Protein AF-A0AA40LC41-F1 (afdb_monomer)

Solvent-accessible surface area (backbone atoms only — not comparable to full-atom values): 8870 Å² total; per-residue (Å²): 140,80,88,85,83,83,88,89,85,89,83,89,80,91,79,86,79,87,78,81,86,80,81,69,70,75,62,51,54,56,57,52,48,51,51,53,51,53,54,52,62,68,29,70,68,44,53,52,53,42,73,76,32,75,72,57,73,78,49,65,95,48,48,68,57,45,51,51,44,16,47,56,53,41,53,52,47,40,76,74,49,73,80,71,84,79,84,70,64,90,78,46,90,86,40,42,68,50,14,25,48,23,34,48,51,39,55,48,51,53,51,48,44,34,46,73,72,67,70,41,82,87,86,66,88,72,84,60,35,62,57,47,24,70,43,75,76,67,85,124

InterPro domains:
  IPR036872 CH domain superfamily [G3DSA:1.10.418.10] (31-140)
  IPR043936 HOOK, N-terminal [PF19047] (44-134)

Mean predicted aligned error: 12.67 Å

pLDDT: mean 79.22, std 19.71, range [39.22, 97.94]

Radius of gyration: 28.3 Å; Cα contacts (8 Å, |Δi|>4): 88; chains: 1; bounding box: 69×41×93 Å

Organism: Cnephaeus nilssonii (NCBI:txid3371016)

Structure (mmCIF, N/CA/C/O backbone):
data_AF-A0AA40LC41-F1
#
_entry.id   AF-A0AA40LC41-F1
#
loop_
_atom_site.group_PDB
_atom_site.id
_atom_site.type_symbol
_atom_site.label_atom_id
_atom_site.label_alt_id
_atom_site.label_comp_id
_atom_site.label_asym_id
_atom_site.label_entity_id
_atom_site.label_seq_id
_atom_site.pdbx_PDB_ins_code
_atom_site.Cartn_x
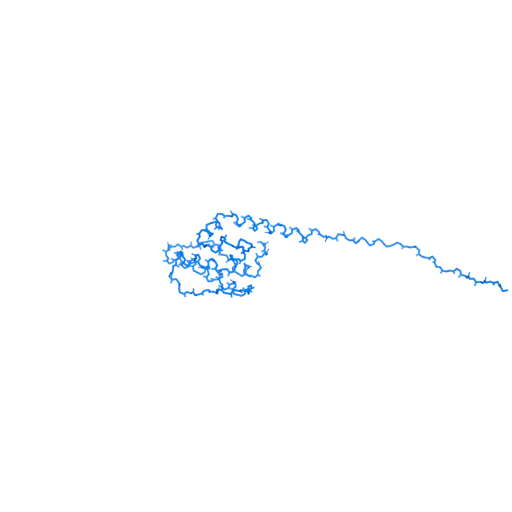_atom_site.Cartn_y
_atom_site.Cartn_z
_atom_site.occupancy
_atom_site.B_iso_or_equiv
_atom_site.auth_seq_id
_atom_site.auth_comp_id
_atom_site.auth_asym_id
_atom_site.auth_atom_id
_atom_site.pdbx_PDB_model_num
ATOM 1 N N . MET A 1 1 ? 52.360 -23.504 -77.877 1.00 43.59 1 MET A N 1
ATOM 2 C CA . MET A 1 1 ? 51.718 -23.530 -76.548 1.00 43.59 1 MET A CA 1
ATOM 3 C C . MET A 1 1 ? 50.446 -22.713 -76.647 1.00 43.59 1 MET A C 1
ATOM 5 O O . MET A 1 1 ? 50.523 -21.499 -76.764 1.00 43.59 1 MET A O 1
ATOM 9 N N . ARG A 1 2 ? 49.302 -23.383 -76.790 1.00 40.09 2 ARG A N 1
ATOM 10 C CA . ARG A 1 2 ? 47.994 -22.759 -77.007 1.00 40.09 2 ARG A CA 1
ATOM 11 C C . ARG A 1 2 ? 47.108 -23.277 -75.874 1.00 40.09 2 ARG A C 1
ATOM 13 O O . ARG A 1 2 ? 46.974 -24.490 -75.739 1.00 40.09 2 ARG A O 1
ATOM 20 N N . GLY A 1 3 ? 46.683 -22.366 -75.002 1.00 39.50 3 GLY A N 1
ATOM 21 C CA . GLY A 1 3 ? 45.967 -22.668 -73.765 1.00 39.50 3 GLY A CA 1
ATOM 22 C C . GLY A 1 3 ? 44.585 -23.251 -74.036 1.00 39.50 3 GLY A C 1
ATOM 23 O O . GLY A 1 3 ? 43.893 -22.814 -74.955 1.00 39.50 3 GLY A O 1
ATOM 24 N N . ALA A 1 4 ? 44.226 -24.246 -73.235 1.00 41.25 4 ALA A N 1
ATOM 25 C CA . ALA A 1 4 ? 42.887 -24.785 -73.119 1.00 41.25 4 ALA A CA 1
ATOM 26 C C . ALA A 1 4 ? 42.374 -24.406 -71.726 1.00 41.25 4 ALA A C 1
ATOM 28 O O . ALA A 1 4 ? 42.941 -24.858 -70.737 1.00 41.25 4 ALA A O 1
ATOM 29 N N . GLU A 1 5 ? 41.315 -23.604 -71.655 1.00 43.88 5 GLU A N 1
ATOM 30 C CA . GLU A 1 5 ? 40.472 -23.509 -70.464 1.00 43.88 5 GLU A CA 1
ATOM 31 C C . GLU A 1 5 ? 39.030 -23.764 -70.894 1.00 43.88 5 GLU A C 1
ATOM 33 O O . GLU A 1 5 ? 38.465 -23.068 -71.740 1.00 43.88 5 GLU A O 1
ATOM 38 N N . LEU A 1 6 ? 38.491 -24.855 -70.356 1.00 47.88 6 LEU A N 1
ATOM 39 C CA . LEU A 1 6 ? 37.120 -25.293 -70.523 1.00 47.88 6 LEU A CA 1
ATOM 40 C C . LEU A 1 6 ? 36.268 -24.676 -69.412 1.00 47.88 6 LEU A C 1
ATOM 42 O O . LEU A 1 6 ? 36.542 -24.834 -68.227 1.00 47.88 6 LEU A O 1
ATOM 46 N N . VAL A 1 7 ? 35.236 -23.987 -69.882 1.00 43.97 7 VAL A N 1
ATOM 47 C CA . VAL A 1 7 ? 33.925 -23.686 -69.298 1.00 43.97 7 VAL A CA 1
ATOM 48 C C . VAL A 1 7 ? 33.506 -24.552 -68.100 1.00 43.97 7 VAL A C 1
ATOM 50 O O . VAL A 1 7 ? 33.541 -25.779 -68.168 1.00 43.97 7 VAL A O 1
ATOM 53 N N . GLY A 1 8 ? 32.939 -23.902 -67.076 1.00 41.50 8 GLY A N 1
ATOM 54 C CA . GLY A 1 8 ? 32.045 -24.551 -66.116 1.00 41.50 8 GLY A CA 1
ATOM 55 C C . GLY A 1 8 ? 31.612 -23.658 -64.951 1.00 41.50 8 GLY A C 1
ATOM 56 O O . GLY A 1 8 ? 32.344 -23.538 -63.977 1.00 41.50 8 GLY A O 1
ATOM 57 N N . THR A 1 9 ? 30.422 -23.055 -65.044 1.00 39.22 9 THR A N 1
ATOM 58 C CA . THR A 1 9 ? 29.282 -23.182 -64.098 1.00 39.22 9 THR A CA 1
ATOM 59 C C . THR A 1 9 ? 28.346 -21.968 -64.186 1.00 39.22 9 THR A C 1
ATOM 61 O O . THR A 1 9 ? 28.540 -20.937 -63.552 1.00 39.22 9 THR A O 1
ATOM 64 N N . GLU A 1 10 ? 27.286 -22.116 -64.982 1.00 44.88 10 GLU A N 1
ATOM 65 C CA . GLU A 1 10 ? 26.021 -21.416 -64.761 1.00 44.88 10 GLU A CA 1
ATOM 66 C C . GLU A 1 10 ? 25.246 -22.162 -63.671 1.00 44.88 10 GLU A C 1
ATOM 68 O O . GLU A 1 10 ? 25.000 -23.352 -63.837 1.00 44.88 10 GLU A O 1
ATOM 73 N N . THR A 1 11 ? 24.794 -21.466 -62.624 1.00 42.03 11 THR A N 1
ATOM 74 C CA . THR A 1 11 ? 23.485 -21.727 -61.996 1.00 42.03 11 THR A CA 1
ATOM 75 C C . THR A 1 11 ? 22.956 -20.432 -61.376 1.00 42.03 11 THR A C 1
ATOM 77 O O . THR A 1 11 ? 23.285 -20.084 -60.243 1.00 42.03 11 THR A O 1
ATOM 80 N N . VAL A 1 12 ? 22.126 -19.715 -62.134 1.00 51.28 12 VAL A N 1
ATOM 81 C CA . VAL A 1 12 ? 21.159 -18.743 -61.609 1.00 51.28 12 VAL A CA 1
ATOM 82 C C . VAL A 1 12 ? 19.858 -19.500 -61.337 1.00 51.28 12 VAL A C 1
ATOM 84 O O . VAL A 1 12 ? 19.308 -20.127 -62.238 1.00 51.28 12 VAL A O 1
ATOM 87 N N . GLY A 1 13 ? 19.367 -19.430 -60.101 1.00 45.97 13 GLY A N 1
ATOM 88 C CA . GLY A 1 13 ? 18.045 -19.896 -59.681 1.00 45.97 13 GLY A CA 1
ATOM 89 C C . GLY A 1 13 ? 17.662 -19.235 -58.345 1.00 45.97 13 GLY A C 1
ATOM 90 O O . GLY A 1 13 ? 18.558 -19.022 -57.531 1.00 45.97 13 GLY A O 1
ATOM 91 N N . PRO A 1 14 ? 16.394 -18.833 -58.130 1.00 47.69 14 PRO A N 1
ATOM 92 C CA . PRO A 1 14 ? 16.042 -17.790 -57.168 1.00 47.69 14 PRO A CA 1
ATOM 93 C C . PRO A 1 14 ? 15.616 -18.355 -55.808 1.00 47.69 14 PRO A C 1
ATOM 95 O O . PRO A 1 14 ? 14.813 -19.281 -55.750 1.00 47.69 14 PRO A O 1
ATOM 98 N N . GLU A 1 15 ? 16.038 -17.717 -54.717 1.00 43.84 15 GLU A N 1
ATOM 99 C CA . GLU A 1 15 ? 15.331 -17.812 -53.436 1.00 43.84 15 GLU A CA 1
ATOM 100 C C . GLU A 1 15 ? 14.895 -16.413 -52.983 1.00 43.84 15 GLU A C 1
ATOM 102 O O . GLU A 1 15 ? 15.743 -15.555 -52.725 1.00 43.84 15 GLU A O 1
ATOM 107 N N . PRO A 1 16 ? 13.582 -16.141 -52.874 1.00 51.78 16 PRO A N 1
ATOM 108 C CA . PRO A 1 16 ? 13.089 -14.975 -52.175 1.00 51.78 16 PRO A CA 1
ATOM 109 C C . PRO A 1 16 ? 12.948 -15.351 -50.700 1.00 51.78 16 PRO A C 1
ATOM 111 O O . PRO A 1 16 ? 11.916 -15.867 -50.275 1.00 51.78 16 PRO A O 1
ATOM 114 N N . VAL A 1 17 ? 13.972 -15.086 -49.892 1.00 49.72 17 VAL A N 1
ATOM 115 C CA . VAL A 1 17 ? 13.776 -15.078 -48.441 1.00 49.72 17 VAL A CA 1
ATOM 116 C C . VAL A 1 17 ? 13.239 -13.702 -48.077 1.00 49.72 17 VAL A C 1
ATOM 118 O O . VAL A 1 17 ? 13.984 -12.746 -47.869 1.00 49.72 17 VAL A O 1
ATOM 121 N N . CYS A 1 18 ? 11.911 -13.598 -48.052 1.00 49.44 18 CYS A N 1
ATOM 122 C CA . CYS A 1 18 ? 11.197 -12.526 -47.375 1.00 49.44 18 CYS A CA 1
ATOM 123 C C . CYS A 1 18 ? 11.612 -12.521 -45.896 1.00 49.44 18 CYS A C 1
ATOM 125 O O . CYS A 1 18 ? 11.009 -13.203 -45.072 1.00 49.44 18 CYS A O 1
ATOM 127 N N . ALA A 1 19 ? 12.657 -11.770 -45.561 1.00 47.19 19 ALA A N 1
ATOM 128 C CA . ALA A 1 19 ? 13.026 -11.469 -44.189 1.00 47.19 19 ALA A CA 1
ATOM 129 C C . ALA A 1 19 ? 12.579 -10.041 -43.848 1.00 47.19 19 ALA A C 1
ATOM 131 O O . ALA A 1 19 ? 12.928 -9.099 -44.557 1.00 47.19 19 ALA A O 1
ATOM 132 N N . ALA A 1 20 ? 11.851 -9.933 -42.730 1.00 43.78 20 ALA A N 1
ATOM 133 C CA . ALA A 1 20 ? 11.457 -8.730 -41.982 1.00 43.78 20 ALA A CA 1
ATOM 134 C C . ALA A 1 20 ? 9.998 -8.233 -42.128 1.00 43.78 20 ALA A C 1
ATOM 136 O O . ALA A 1 20 ? 9.731 -7.079 -42.445 1.00 43.78 20 ALA A O 1
ATOM 137 N N . MET A 1 21 ? 9.041 -9.087 -41.755 1.00 48.25 21 MET A N 1
ATOM 138 C CA . MET A 1 21 ? 8.065 -8.723 -40.710 1.00 48.25 21 MET A CA 1
ATOM 139 C C . MET A 1 21 ? 8.656 -9.335 -39.423 1.00 48.25 21 MET A C 1
ATOM 141 O O . MET A 1 21 ? 9.171 -10.444 -39.488 1.00 48.25 21 MET A O 1
ATOM 145 N N . ASP A 1 22 ? 8.771 -8.712 -38.259 1.00 47.84 22 ASP A N 1
ATOM 146 C CA . ASP A 1 22 ? 7.806 -7.918 -37.518 1.00 47.84 22 ASP A CA 1
ATOM 147 C C . ASP A 1 22 ? 8.574 -7.247 -36.358 1.00 47.84 22 ASP A C 1
ATOM 149 O O . ASP A 1 22 ? 9.000 -7.905 -35.413 1.00 47.84 22 ASP A O 1
ATOM 153 N N . GLY A 1 23 ? 8.824 -5.941 -36.461 1.00 46.88 23 GLY A N 1
ATOM 154 C CA . GLY A 1 23 ? 9.380 -5.126 -35.372 1.00 46.88 23 GLY A CA 1
ATOM 155 C C . GLY A 1 23 ? 8.315 -4.290 -34.655 1.00 46.88 23 GLY A C 1
ATOM 156 O O . GLY A 1 23 ? 8.653 -3.397 -33.882 1.00 46.88 23 GLY A O 1
ATOM 157 N N . GLY A 1 24 ? 7.029 -4.517 -34.950 1.00 49.62 24 GLY A N 1
ATOM 158 C CA . GLY A 1 24 ? 5.936 -3.629 -34.547 1.00 49.62 24 GLY A CA 1
ATOM 159 C C . GLY A 1 24 ? 5.323 -3.949 -33.186 1.00 49.62 24 GLY A C 1
ATOM 160 O O . GLY A 1 24 ? 4.666 -3.088 -32.600 1.00 49.62 24 GLY A O 1
ATOM 161 N N . HIS A 1 25 ? 5.533 -5.161 -32.667 1.00 51.03 25 HIS A N 1
ATOM 162 C CA . HIS A 1 25 ? 4.888 -5.601 -31.428 1.00 51.03 25 HIS A CA 1
ATOM 163 C C . HIS A 1 25 ? 5.686 -5.287 -30.154 1.00 51.03 25 HIS A C 1
ATOM 165 O O . HIS A 1 25 ? 5.071 -5.042 -29.120 1.00 51.03 25 HIS A O 1
ATOM 171 N N . SER A 1 26 ? 7.020 -5.193 -30.217 1.00 49.25 26 SER A N 1
ATOM 172 C CA . SER A 1 26 ? 7.839 -4.990 -29.008 1.00 49.25 26 SER A CA 1
ATOM 173 C C . SER A 1 26 ? 7.814 -3.552 -28.475 1.00 49.25 26 SER A C 1
ATOM 175 O O . SER A 1 26 ? 7.841 -3.362 -27.270 1.00 49.25 26 SER A O 1
ATOM 177 N N . LEU A 1 27 ? 7.721 -2.538 -29.343 1.00 52.94 27 LEU A N 1
ATOM 178 C CA . LEU A 1 27 ? 7.726 -1.119 -28.936 1.00 52.94 27 LEU A CA 1
ATOM 179 C C . LEU A 1 27 ? 6.327 -0.574 -28.603 1.00 52.94 27 LEU A C 1
ATOM 181 O O . LEU A 1 27 ? 6.191 0.483 -27.991 1.00 52.94 27 LEU A O 1
ATOM 185 N N . ARG A 1 28 ? 5.265 -1.267 -29.034 1.00 52.09 28 ARG A N 1
ATOM 186 C CA . ARG A 1 28 ? 3.877 -0.824 -28.833 1.00 52.09 28 ARG A CA 1
ATOM 187 C C . ARG A 1 28 ? 3.409 -0.996 -27.390 1.00 52.09 28 ARG A C 1
ATOM 189 O O . ARG A 1 28 ? 2.685 -0.130 -26.908 1.00 52.09 28 ARG A O 1
ATOM 196 N N . ILE A 1 29 ? 3.838 -2.070 -26.721 1.00 55.94 29 ILE A N 1
ATOM 197 C CA . ILE A 1 29 ? 3.485 -2.348 -25.320 1.00 55.94 29 ILE A CA 1
ATOM 198 C C . ILE A 1 29 ? 4.131 -1.303 -24.397 1.00 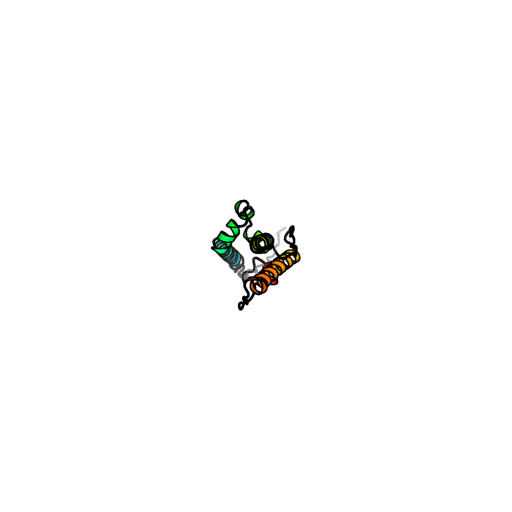55.94 29 ILE A C 1
ATOM 200 O O . ILE A 1 29 ? 3.440 -0.723 -23.558 1.00 55.94 29 ILE A O 1
ATOM 204 N N . ASP A 1 30 ? 5.396 -0.949 -24.642 1.00 63.50 30 ASP A N 1
ATOM 205 C CA . ASP A 1 30 ? 6.126 0.043 -23.841 1.00 63.50 30 ASP A CA 1
ATOM 206 C C . ASP A 1 30 ? 5.474 1.435 -23.867 1.00 63.50 30 ASP A C 1
ATOM 208 O O . ASP A 1 30 ? 5.329 2.080 -22.826 1.00 63.50 30 ASP A O 1
ATOM 212 N N . VAL A 1 31 ? 4.998 1.893 -25.033 1.00 68.56 31 VAL A N 1
ATOM 213 C CA . VAL A 1 31 ? 4.322 3.200 -25.147 1.00 68.56 31 VAL A CA 1
ATOM 214 C C . VAL A 1 31 ? 2.982 3.204 -24.406 1.00 68.56 31 VAL A C 1
ATOM 216 O O . VAL A 1 31 ? 2.624 4.201 -23.773 1.00 68.56 31 VAL A O 1
ATOM 219 N N . THR A 1 32 ? 2.234 2.097 -24.455 1.00 79.00 32 THR A N 1
ATOM 220 C CA . THR A 1 32 ? 0.938 1.998 -23.769 1.00 79.00 32 THR A CA 1
ATOM 221 C C . THR A 1 32 ? 1.079 1.926 -22.251 1.00 79.00 32 THR A C 1
ATOM 223 O O . THR A 1 32 ? 0.353 2.633 -21.550 1.00 79.00 32 THR A O 1
ATOM 226 N N . VAL A 1 33 ? 2.042 1.150 -21.740 1.00 80.69 33 VAL A N 1
ATOM 227 C CA . VAL A 1 33 ? 2.310 1.023 -20.298 1.00 80.69 33 VAL A CA 1
ATOM 228 C C . VAL A 1 33 ? 2.796 2.353 -19.728 1.00 80.69 33 VAL A C 1
ATOM 230 O O . VAL A 1 33 ? 2.274 2.816 -18.714 1.00 80.69 33 VAL A O 1
ATOM 233 N N . TRP A 1 34 ? 3.718 3.02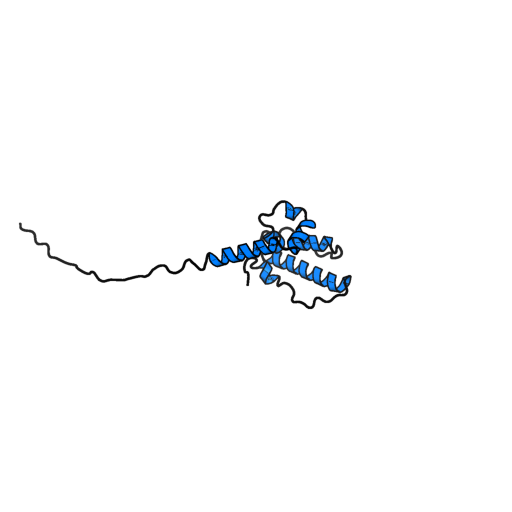7 -20.423 1.00 82.38 34 TRP A N 1
ATOM 234 C CA . TRP A 1 34 ? 4.167 4.366 -20.042 1.00 82.38 34 TRP A CA 1
ATOM 235 C C . TRP A 1 34 ? 3.003 5.356 -19.952 1.00 82.38 34 TRP A C 1
ATOM 237 O O . TRP A 1 34 ? 2.882 6.089 -18.969 1.00 82.38 34 TRP A O 1
ATOM 247 N N . LYS A 1 35 ? 2.109 5.363 -20.952 1.00 84.94 35 LYS A N 1
ATOM 248 C CA . LYS A 1 35 ? 0.984 6.300 -20.952 1.00 84.94 35 LYS A CA 1
ATOM 249 C C . LYS A 1 35 ? 0.004 6.031 -19.813 1.00 84.94 35 LYS A C 1
ATOM 251 O O . LYS A 1 35 ? -0.497 6.975 -19.203 1.00 84.94 35 LYS A O 1
ATOM 256 N N . LEU A 1 36 ? -0.262 4.760 -19.519 1.00 87.38 36 LEU A N 1
ATOM 257 C CA . LEU A 1 36 ? -1.117 4.370 -18.403 1.00 87.38 36 LEU A CA 1
ATOM 258 C C . LEU A 1 36 ? -0.498 4.774 -17.059 1.00 87.38 36 LEU A C 1
ATOM 260 O O . LEU A 1 36 ? -1.194 5.319 -16.204 1.00 87.38 36 LEU A O 1
ATOM 264 N N . MET A 1 37 ? 0.812 4.576 -16.903 1.00 86.88 37 MET A N 1
ATOM 265 C CA . MET A 1 37 ? 1.557 5.013 -15.726 1.00 86.88 37 MET A CA 1
ATOM 266 C C . MET A 1 37 ? 1.488 6.533 -15.548 1.00 86.88 37 MET A C 1
ATOM 268 O O . MET A 1 37 ? 1.201 7.004 -14.451 1.00 86.88 37 MET A O 1
ATOM 272 N N . GLU A 1 38 ? 1.678 7.309 -16.616 1.00 87.75 38 GLU A N 1
ATOM 273 C CA . GLU A 1 38 ? 1.570 8.771 -16.570 1.00 87.75 38 GLU A CA 1
ATOM 274 C C . GLU A 1 38 ? 0.173 9.224 -16.111 1.00 87.75 38 GLU A C 1
ATOM 276 O O . GLU A 1 38 ? 0.051 10.059 -15.213 1.00 87.75 38 GLU A O 1
ATOM 281 N N . LEU A 1 39 ? -0.888 8.629 -16.670 1.00 89.94 39 LEU A N 1
ATOM 282 C CA . LEU A 1 39 ? -2.270 8.915 -16.272 1.00 89.94 39 LEU A CA 1
ATOM 283 C C . LEU A 1 39 ? -2.539 8.537 -14.810 1.00 89.94 39 LEU A C 1
ATOM 285 O O . LEU A 1 39 ? -3.184 9.291 -14.081 1.00 89.94 39 LEU A O 1
AT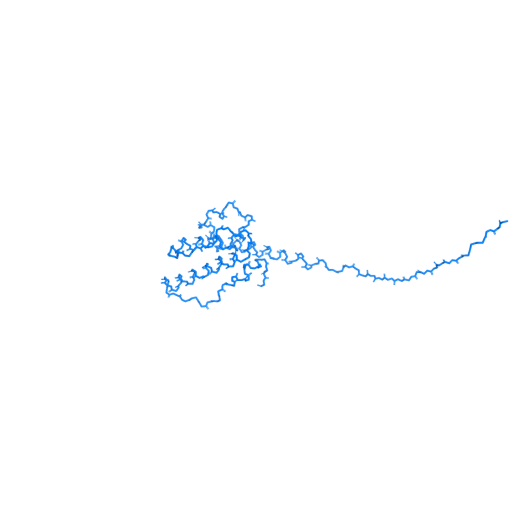OM 289 N N . PHE A 1 40 ? -2.020 7.394 -14.361 1.00 90.44 40 PHE A N 1
ATOM 290 C CA . PHE A 1 40 ? -2.118 6.972 -12.967 1.00 90.44 40 PHE A CA 1
ATOM 291 C C . PHE A 1 40 ? -1.419 7.962 -12.025 1.00 90.44 40 PHE A C 1
ATOM 293 O O . PHE A 1 40 ? -2.001 8.354 -11.011 1.00 90.44 40 PHE A O 1
ATOM 300 N N . LEU A 1 41 ? -0.216 8.430 -12.368 1.00 90.44 41 LEU A N 1
ATOM 301 C CA . LEU A 1 41 ? 0.534 9.398 -11.560 1.00 90.44 41 LEU A CA 1
ATOM 302 C C . LEU A 1 41 ? -0.129 10.785 -11.502 1.00 90.44 41 LEU A C 1
ATOM 304 O O . LEU A 1 41 ? 0.102 11.533 -10.551 1.00 90.44 41 LEU A O 1
ATOM 308 N N . GLN A 1 42 ? -0.974 11.113 -12.482 1.00 89.94 42 GLN A N 1
ATOM 309 C CA . GLN A 1 42 ? -1.811 12.319 -12.502 1.00 89.94 42 GLN A CA 1
ATOM 310 C C . GLN A 1 42 ? -3.150 12.144 -11.765 1.00 89.94 42 GLN A C 1
ATOM 312 O O . GLN A 1 42 ? -3.903 13.108 -11.619 1.00 89.94 42 GLN A O 1
ATOM 317 N N . SER A 1 43 ? -3.474 10.935 -11.299 1.00 93.75 43 SER A N 1
ATOM 318 C CA . SER A 1 43 ? -4.741 10.670 -10.617 1.00 93.75 43 SER A CA 1
ATOM 319 C C . SER A 1 43 ? -4.853 11.412 -9.283 1.00 93.75 43 SER A C 1
ATOM 321 O O . SER A 1 43 ? -3.862 11.699 -8.605 1.00 93.75 43 SER A O 1
ATOM 323 N N . LEU A 1 44 ? -6.095 11.665 -8.857 1.00 93.31 44 LEU A N 1
ATOM 324 C CA . LEU A 1 44 ? -6.375 12.349 -7.593 1.00 93.31 44 LEU A CA 1
ATOM 325 C C . LEU A 1 44 ? -5.823 11.588 -6.378 1.00 93.31 44 LEU A C 1
ATOM 327 O O . LEU A 1 44 ? -5.412 12.207 -5.400 1.00 93.31 44 LEU A O 1
ATOM 331 N N . LEU A 1 45 ? -5.767 10.254 -6.453 1.00 91.69 45 LEU A N 1
ATOM 332 C CA . LEU A 1 45 ? -5.212 9.426 -5.387 1.00 91.69 45 LEU A CA 1
ATOM 333 C C . LEU A 1 45 ? -3.704 9.659 -5.228 1.00 91.69 45 LEU A C 1
ATOM 335 O O . LEU A 1 45 ? -3.230 9.849 -4.111 1.00 91.69 45 LEU A O 1
ATOM 339 N N . VAL A 1 46 ? -2.956 9.701 -6.335 1.00 90.69 46 VAL A N 1
ATOM 340 C CA . VAL A 1 46 ? -1.511 9.975 -6.297 1.00 90.69 46 VAL A CA 1
ATOM 341 C C . VAL A 1 46 ? -1.245 11.420 -5.886 1.00 90.69 46 VAL A C 1
ATOM 343 O O . VAL A 1 46 ? -0.360 11.666 -5.067 1.00 90.69 46 VAL A O 1
ATOM 346 N N . ALA A 1 47 ? -2.040 12.373 -6.382 1.00 90.69 47 ALA A N 1
ATOM 347 C CA . ALA A 1 47 ? -1.961 13.764 -5.947 1.00 90.69 47 ALA A CA 1
ATOM 348 C C . ALA A 1 47 ? -2.169 13.898 -4.428 1.00 90.69 47 ALA A C 1
ATOM 350 O O . ALA A 1 47 ? -1.392 14.582 -3.768 1.00 90.69 47 ALA A O 1
ATOM 351 N N . TRP A 1 48 ? -3.151 13.197 -3.854 1.00 91.25 48 TRP A N 1
ATOM 352 C CA . TRP A 1 48 ? -3.372 13.169 -2.408 1.00 91.25 48 TRP A CA 1
ATOM 353 C C . TRP A 1 48 ? -2.199 12.532 -1.649 1.00 91.25 48 TRP A C 1
ATOM 355 O O . TRP A 1 48 ? -1.707 13.126 -0.691 1.00 91.25 48 TRP A O 1
ATOM 365 N N . VAL A 1 49 ? -1.673 11.391 -2.106 1.00 90.38 49 VAL A N 1
ATOM 366 C CA . VAL A 1 49 ? -0.491 10.749 -1.493 1.00 90.38 49 VAL A CA 1
ATOM 367 C C . VAL A 1 49 ? 0.716 11.693 -1.468 1.00 90.38 49 VAL A C 1
ATOM 369 O O . VAL A 1 49 ? 1.410 11.772 -0.454 1.00 90.38 49 VAL A O 1
ATOM 372 N N . LYS A 1 50 ? 0.936 12.473 -2.537 1.00 86.69 50 LYS A N 1
ATOM 373 C CA . LYS A 1 50 ? 2.001 13.490 -2.590 1.00 86.69 50 LYS A CA 1
ATOM 374 C C . LYS A 1 50 ? 1.865 14.555 -1.492 1.00 86.69 50 LYS A C 1
ATOM 376 O O . LYS A 1 50 ? 2.877 15.099 -1.066 1.00 86.69 50 LYS A O 1
ATOM 381 N N . THR A 1 51 ? 0.651 14.849 -1.015 1.00 86.75 51 THR A N 1
ATOM 382 C CA . THR A 1 51 ? 0.448 15.827 0.074 1.00 86.75 51 THR A CA 1
ATOM 383 C C . THR A 1 51 ? 0.872 15.300 1.443 1.00 86.75 51 THR A C 1
ATOM 385 O O . THR A 1 51 ? 1.267 16.088 2.297 1.00 86.75 51 THR A O 1
ATOM 388 N N . LEU A 1 52 ? 0.824 13.980 1.643 1.00 82.25 52 LEU A N 1
ATOM 389 C CA . LEU A 1 52 ? 1.134 13.332 2.921 1.00 82.25 52 LEU A CA 1
ATOM 390 C C . LEU A 1 52 ? 2.614 12.983 3.083 1.00 82.25 52 LEU A C 1
ATOM 392 O O . LEU A 1 52 ? 3.070 12.751 4.197 1.00 82.25 52 LEU A O 1
ATOM 396 N N . SER A 1 53 ? 3.379 12.954 1.991 1.00 71.69 53 SER A N 1
ATOM 397 C CA . SER A 1 53 ? 4.808 12.661 2.040 1.00 71.69 53 SER A CA 1
ATOM 398 C C . SER A 1 53 ? 5.610 13.695 1.252 1.00 71.69 53 SER A C 1
ATOM 400 O O . SER A 1 53 ? 5.637 13.645 0.018 1.00 71.69 53 SER A O 1
ATOM 402 N N . PRO A 1 54 ? 6.345 14.594 1.937 1.00 64.00 54 PRO A N 1
ATOM 403 C CA . PRO A 1 54 ? 7.256 15.542 1.293 1.00 64.00 54 PRO A CA 1
ATOM 404 C C . PRO A 1 54 ? 8.323 14.855 0.427 1.00 64.00 54 PRO A C 1
ATOM 406 O O . PRO A 1 54 ? 8.862 15.461 -0.492 1.00 64.00 54 PRO A O 1
ATOM 409 N N . VAL A 1 55 ? 8.619 13.575 0.687 1.00 59.25 55 VAL A N 1
ATOM 410 C CA . VAL A 1 55 ? 9.578 12.769 -0.089 1.00 59.25 55 VAL A CA 1
ATOM 411 C C . VAL A 1 55 ? 9.103 12.547 -1.531 1.00 59.25 55 VAL A C 1
ATOM 413 O O . VAL A 1 55 ? 9.933 12.426 -2.433 1.00 59.25 55 VAL A O 1
ATOM 416 N N . ALA A 1 56 ? 7.791 12.559 -1.780 1.00 58.31 56 ALA A N 1
ATOM 417 C CA . ALA A 1 56 ? 7.226 12.409 -3.118 1.00 58.31 56 ALA A CA 1
ATOM 418 C C . ALA A 1 56 ? 7.348 13.679 -3.987 1.00 58.31 56 ALA A C 1
ATOM 420 O O . ALA A 1 56 ? 7.134 13.592 -5.194 1.00 58.31 56 ALA A O 1
ATOM 421 N N . SER A 1 57 ? 7.698 14.841 -3.411 1.00 55.88 57 SER A N 1
ATOM 422 C CA . SER A 1 57 ? 7.808 16.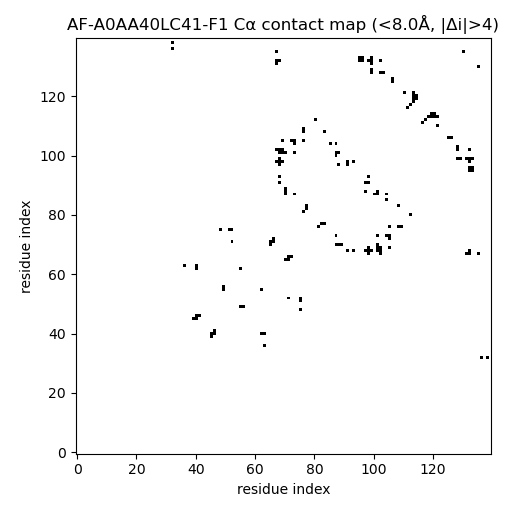108 -4.154 1.00 55.88 57 SER A CA 1
ATOM 423 C C . SER A 1 57 ? 9.206 16.383 -4.728 1.00 55.88 57 SER A C 1
ATOM 425 O O . SER A 1 57 ? 9.333 17.200 -5.634 1.00 55.88 57 SER A O 1
ATOM 427 N N . GLY A 1 58 ? 10.253 15.705 -4.234 1.00 53.69 58 GLY A N 1
ATOM 428 C CA . GLY A 1 58 ? 11.653 15.982 -4.604 1.00 53.69 58 GLY A CA 1
ATOM 429 C C . GLY A 1 58 ? 12.323 14.972 -5.545 1.00 53.69 58 GLY A C 1
ATOM 430 O O . GLY A 1 58 ? 13.431 15.226 -6.010 1.00 53.69 58 GLY A O 1
ATOM 431 N N . LYS A 1 59 ? 11.694 13.819 -5.810 1.00 55.78 59 LYS A N 1
ATOM 432 C CA . LYS A 1 59 ? 12.213 12.747 -6.686 1.00 55.78 59 LYS A CA 1
ATOM 433 C C . LYS A 1 59 ? 11.088 12.188 -7.563 1.00 55.78 59 LYS A C 1
ATOM 435 O O . LYS A 1 59 ? 10.678 11.041 -7.393 1.00 55.78 59 LYS A O 1
ATOM 440 N N . GLU A 1 60 ? 10.551 13.015 -8.460 1.00 61.12 60 GLU A N 1
ATOM 441 C CA . GLU A 1 60 ? 9.455 12.603 -9.355 1.00 61.12 60 GLU A CA 1
ATOM 442 C C . GLU A 1 60 ? 9.846 11.457 -10.296 1.00 61.12 60 GLU A C 1
ATOM 444 O O . GLU A 1 60 ? 8.997 10.618 -10.597 1.00 61.12 60 GLU A O 1
ATOM 449 N N . ASP A 1 61 ? 11.130 11.352 -10.656 1.00 63.31 61 ASP A N 1
ATOM 450 C CA . ASP A 1 61 ? 11.625 10.452 -11.707 1.00 63.31 61 ASP A CA 1
ATOM 451 C C . ASP A 1 61 ? 11.379 8.956 -11.468 1.00 63.31 61 ASP A C 1
ATOM 453 O O . ASP A 1 61 ? 11.558 8.168 -12.387 1.00 63.31 61 ASP A O 1
ATOM 457 N N . ASN A 1 62 ? 10.940 8.531 -10.280 1.00 78.69 62 ASN A N 1
ATOM 458 C CA . ASN A 1 62 ? 10.591 7.132 -10.007 1.00 78.69 62 ASN A CA 1
ATOM 459 C C . ASN A 1 62 ? 9.428 6.982 -9.012 1.00 78.69 62 ASN A C 1
ATOM 461 O O . ASN A 1 62 ? 9.354 5.986 -8.290 1.00 78.69 62 ASN A O 1
ATOM 465 N N . LEU A 1 63 ? 8.502 7.950 -8.956 1.00 86.44 63 LEU A N 1
ATOM 466 C CA . LEU A 1 63 ? 7.382 7.909 -8.003 1.00 86.44 63 LEU A CA 1
ATOM 467 C C . LEU A 1 63 ? 6.563 6.617 -8.112 1.00 86.44 63 LEU A C 1
ATOM 469 O O . LEU A 1 63 ? 6.158 6.063 -7.094 1.00 86.44 63 LEU A O 1
ATOM 473 N N . TYR A 1 64 ? 6.363 6.110 -9.329 1.00 89.00 64 TYR A N 1
ATOM 474 C CA . TYR A 1 64 ? 5.688 4.832 -9.533 1.00 89.00 64 TYR A CA 1
ATOM 475 C C . TYR A 1 64 ? 6.375 3.692 -8.765 1.00 89.00 64 TYR A C 1
ATOM 477 O O . TYR A 1 64 ? 5.726 2.956 -8.025 1.00 89.00 64 TYR A O 1
ATOM 485 N N . MET A 1 65 ? 7.705 3.607 -8.849 1.00 88.12 65 MET A N 1
ATOM 486 C CA . MET A 1 65 ? 8.477 2.572 -8.157 1.00 88.12 65 MET A CA 1
ATOM 487 C C . MET A 1 65 ? 8.453 2.748 -6.633 1.00 88.12 65 MET A C 1
ATOM 489 O O . MET A 1 65 ? 8.404 1.751 -5.917 1.00 88.12 65 MET A O 1
ATOM 493 N N . HIS A 1 66 ? 8.401 3.986 -6.132 1.00 88.25 66 HIS A N 1
ATOM 494 C CA . HIS A 1 66 ? 8.219 4.262 -4.698 1.00 88.25 66 HIS A CA 1
ATOM 495 C C . HIS A 1 66 ? 6.819 3.900 -4.176 1.00 88.25 66 HIS A C 1
ATOM 497 O O . HIS A 1 66 ? 6.632 3.697 -2.980 1.00 88.25 66 HIS A O 1
ATOM 503 N N . LEU A 1 67 ? 5.801 3.853 -5.040 1.00 92.06 67 LEU A N 1
ATOM 504 C CA . LEU A 1 67 ? 4.483 3.338 -4.658 1.00 92.06 67 LEU A CA 1
ATOM 505 C C . LEU A 1 67 ? 4.508 1.806 -4.623 1.00 92.06 67 LEU A C 1
ATOM 507 O O . LEU A 1 67 ? 4.021 1.191 -3.676 1.00 92.06 67 LEU A O 1
ATOM 511 N N . VAL A 1 68 ? 5.121 1.203 -5.641 1.00 92.38 68 VAL A N 1
ATOM 512 C CA . VAL A 1 68 ? 5.238 -0.249 -5.823 1.00 92.38 68 VAL A CA 1
ATOM 513 C C . VAL A 1 68 ? 6.088 -0.921 -4.739 1.00 92.38 68 VAL A C 1
ATOM 515 O O . VAL A 1 68 ? 5.806 -2.057 -4.361 1.00 92.38 68 VAL A O 1
ATOM 518 N N . ASP A 1 69 ? 7.124 -0.259 -4.216 1.00 92.38 69 ASP A N 1
ATOM 519 C CA . ASP A 1 69 ? 7.941 -0.819 -3.130 1.00 92.38 69 ASP A CA 1
ATOM 520 C C . ASP A 1 69 ? 7.211 -0.901 -1.774 1.00 92.38 69 ASP A C 1
ATOM 522 O O . ASP A 1 69 ? 7.673 -1.574 -0.843 1.00 92.38 69 ASP A O 1
ATOM 526 N N . GLY A 1 70 ? 6.055 -0.238 -1.678 1.00 93.69 70 GLY A N 1
ATOM 527 C CA . GLY A 1 70 ? 5.179 -0.212 -0.518 1.00 93.69 70 GLY A CA 1
ATOM 528 C C . GLY A 1 70 ? 5.702 0.607 0.664 1.00 93.69 70 GLY A C 1
ATOM 529 O O . GLY A 1 70 ? 4.983 0.721 1.652 1.00 93.69 70 GLY A O 1
ATOM 530 N N . ILE A 1 71 ? 6.899 1.196 0.612 1.00 93.31 71 ILE A N 1
ATOM 531 C CA . ILE A 1 71 ? 7.470 1.978 1.722 1.00 93.31 71 ILE A CA 1
ATOM 532 C C . ILE A 1 71 ? 6.629 3.231 1.941 1.00 93.31 71 ILE A C 1
ATOM 534 O O . ILE A 1 71 ? 6.128 3.463 3.042 1.00 93.31 71 ILE A O 1
ATOM 538 N N . LEU A 1 72 ? 6.436 4.007 0.872 1.00 92.19 72 LEU A N 1
ATOM 539 C CA . LEU A 1 72 ? 5.682 5.257 0.908 1.00 92.19 72 LEU A CA 1
ATOM 540 C C . LEU A 1 72 ? 4.240 5.027 1.376 1.00 92.19 72 LEU A C 1
ATOM 542 O O . LEU A 1 72 ? 3.727 5.758 2.218 1.00 92.19 72 LEU A O 1
ATOM 546 N N . LEU A 1 73 ? 3.592 3.984 0.858 1.00 94.81 73 LEU A N 1
ATOM 547 C CA . LEU A 1 73 ? 2.207 3.674 1.203 1.00 94.81 73 LEU A CA 1
ATOM 548 C C . LEU A 1 73 ? 2.055 3.224 2.660 1.00 94.81 73 LEU A C 1
ATOM 550 O O . LEU A 1 73 ? 1.095 3.618 3.318 1.00 94.81 73 LEU A O 1
ATOM 554 N N . ASN A 1 74 ? 3.002 2.445 3.191 1.00 95.50 74 ASN A N 1
ATOM 555 C CA . ASN A 1 74 ? 2.984 2.079 4.607 1.00 95.50 74 ASN A CA 1
ATOM 556 C C . ASN A 1 74 ? 3.225 3.295 5.516 1.00 95.50 74 ASN A C 1
ATOM 558 O O . ASN A 1 74 ? 2.586 3.400 6.558 1.00 95.50 74 ASN A O 1
ATOM 562 N N . GLN A 1 75 ? 4.086 4.240 5.119 1.00 93.44 75 GLN A N 1
ATOM 563 C CA . GLN A 1 75 ? 4.252 5.506 5.847 1.00 93.44 75 GLN A CA 1
ATOM 564 C C . GLN A 1 75 ? 2.946 6.305 5.877 1.00 93.44 75 GLN A C 1
ATOM 566 O O . GLN A 1 75 ? 2.507 6.715 6.945 1.00 93.44 75 GLN A O 1
ATOM 571 N N . VAL A 1 76 ? 2.285 6.455 4.726 1.00 93.62 76 VAL A N 1
ATOM 572 C CA . VAL A 1 76 ? 0.974 7.115 4.640 1.00 93.62 76 VAL A CA 1
ATOM 573 C C . VAL A 1 76 ? -0.052 6.434 5.544 1.00 93.62 76 VAL A C 1
ATOM 575 O O . VAL A 1 76 ? -0.800 7.110 6.242 1.00 93.62 76 VAL A O 1
ATOM 578 N N . MET A 1 77 ? -0.078 5.101 5.578 1.00 94.75 77 MET A N 1
ATOM 579 C CA . MET A 1 77 ? -1.023 4.377 6.424 1.00 94.75 77 MET A CA 1
ATOM 580 C C . MET A 1 77 ? -0.738 4.561 7.927 1.00 94.75 77 MET A C 1
ATOM 582 O O . MET A 1 77 ? -1.681 4.597 8.714 1.00 94.75 77 MET A O 1
ATOM 586 N N . LEU A 1 78 ? 0.524 4.747 8.334 1.00 93.56 78 LEU A N 1
ATOM 587 C CA . LEU A 1 78 ? 0.872 5.097 9.718 1.00 93.56 78 LEU A CA 1
ATOM 588 C C . LEU A 1 78 ? 0.434 6.513 10.112 1.00 93.56 78 LEU A C 1
ATOM 590 O O . LEU A 1 78 ? 0.041 6.713 11.259 1.00 93.56 78 LEU A O 1
ATOM 594 N N . GLU A 1 79 ? 0.458 7.474 9.184 1.00 92.31 79 GLU A N 1
ATOM 595 C CA . GLU A 1 79 ? -0.088 8.821 9.425 1.00 92.31 79 GLU A CA 1
ATOM 596 C C . GLU A 1 79 ? -1.618 8.792 9.604 1.00 92.31 79 GLU A C 1
ATOM 598 O O . GLU A 1 79 ? -2.178 9.595 10.348 1.00 92.31 79 GLU A O 1
ATOM 603 N N . ILE A 1 80 ? -2.306 7.849 8.947 1.00 93.62 80 ILE A N 1
ATOM 604 C CA . ILE A 1 80 ? -3.761 7.652 9.074 1.00 93.62 80 ILE A CA 1
ATOM 605 C C . ILE A 1 80 ? -4.113 6.927 10.377 1.00 93.62 80 ILE A C 1
ATOM 607 O O . ILE A 1 80 ? -5.042 7.323 11.080 1.00 93.62 80 ILE A O 1
ATOM 611 N N . ASP A 1 81 ? -3.403 5.842 10.687 1.00 95.06 81 ASP A N 1
ATOM 612 C CA . ASP A 1 81 ? -3.635 5.023 11.873 1.00 95.06 81 ASP A CA 1
ATOM 613 C C . ASP A 1 81 ? -2.307 4.569 12.501 1.00 95.06 81 ASP A C 1
ATOM 615 O O . A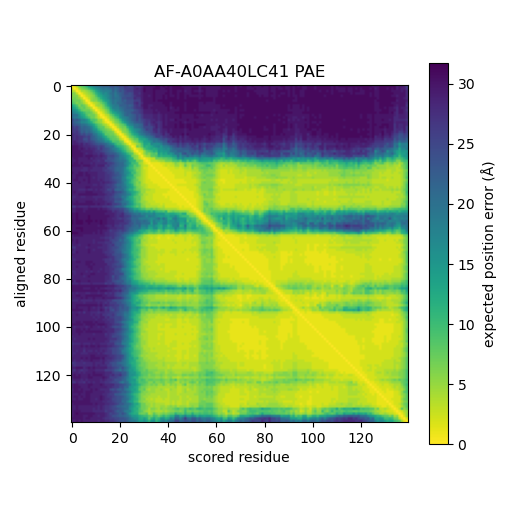SP A 1 81 ? -1.716 3.584 12.047 1.00 95.06 81 ASP A O 1
ATOM 619 N N . PRO A 1 82 ? -1.860 5.220 13.591 1.0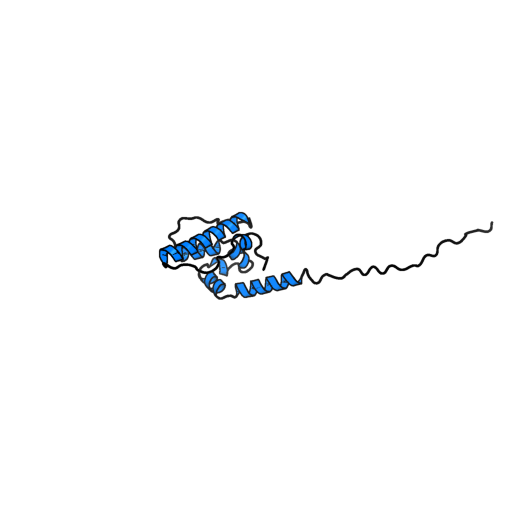0 93.56 82 PRO A N 1
ATOM 620 C CA . PRO A 1 82 ? -0.560 4.950 14.203 1.00 93.56 82 PRO A CA 1
ATOM 621 C C . PRO A 1 82 ? -0.547 3.710 15.114 1.00 93.56 82 PRO A C 1
ATOM 623 O O . PRO A 1 82 ? 0.462 3.432 15.759 1.00 93.56 82 PRO A O 1
ATOM 626 N N . ARG A 1 83 ? -1.663 2.979 15.243 1.00 92.69 83 ARG A N 1
ATOM 627 C CA . ARG A 1 83 ? -1.807 1.889 16.225 1.00 92.69 83 ARG A CA 1
ATOM 628 C C . ARG A 1 83 ? -1.050 0.592 15.901 1.00 92.69 83 ARG A C 1
ATOM 630 O O . ARG A 1 83 ? -0.653 -0.077 16.858 1.00 92.69 83 ARG A O 1
ATOM 637 N N . PRO A 1 84 ? -0.867 0.150 14.642 1.00 90.69 84 PRO A N 1
ATOM 638 C CA . PRO A 1 84 ? -0.172 -1.108 14.410 1.00 90.69 84 PRO A CA 1
ATOM 639 C C . PRO A 1 84 ? 1.319 -1.005 14.714 1.00 90.69 84 PRO A C 1
ATOM 641 O O . PRO A 1 84 ? 2.018 -0.106 14.260 1.00 90.69 84 PRO A O 1
ATOM 644 N N . ASN A 1 85 ? 1.827 -2.024 15.402 1.00 82.69 85 ASN A N 1
ATOM 645 C CA . ASN A 1 85 ? 3.247 -2.143 15.742 1.00 82.69 85 ASN A CA 1
ATOM 646 C C . ASN A 1 85 ? 4.067 -2.890 14.676 1.00 82.69 85 ASN A C 1
ATOM 648 O O . ASN A 1 85 ? 5.267 -3.116 14.856 1.00 82.69 85 ASN A O 1
ATOM 652 N N . GLN A 1 86 ? 3.425 -3.342 13.594 1.00 89.00 86 GLN A N 1
ATOM 653 C CA . GLN A 1 86 ? 4.091 -4.120 12.558 1.00 89.00 86 GLN A CA 1
ATOM 654 C C . GLN A 1 86 ? 5.042 -3.221 11.762 1.00 89.00 86 GLN A C 1
ATOM 656 O O . GLN A 1 86 ? 4.636 -2.232 11.161 1.00 89.00 86 GLN A O 1
ATOM 661 N N . ARG A 1 87 ? 6.327 -3.580 11.752 1.00 91.69 87 ARG A N 1
ATOM 662 C CA . ARG A 1 87 ? 7.350 -2.873 10.977 1.00 91.69 87 ARG A CA 1
ATOM 663 C C . ARG A 1 87 ? 7.351 -3.366 9.532 1.00 91.69 87 ARG A C 1
ATOM 665 O O . ARG A 1 87 ? 7.182 -4.559 9.299 1.00 91.69 87 ARG A O 1
ATOM 672 N N . PHE A 1 88 ? 7.598 -2.454 8.599 1.00 94.19 88 PHE A N 1
ATOM 673 C CA . PHE A 1 88 ? 7.829 -2.738 7.182 1.00 94.19 88 PHE A CA 1
ATOM 674 C C . PHE A 1 88 ? 9.290 -2.468 6.801 1.00 94.19 88 PHE A C 1
ATOM 676 O O . PHE A 1 88 ? 10.019 -1.759 7.506 1.00 94.19 88 PHE A O 1
ATOM 683 N N . HIS A 1 89 ? 9.728 -3.047 5.684 1.00 95.38 89 HIS A N 1
ATOM 684 C CA . HIS A 1 89 ? 11.100 -2.951 5.197 1.00 95.38 89 HIS A CA 1
ATOM 685 C C . HIS A 1 89 ? 11.380 -1.561 4.640 1.00 95.38 89 HIS A C 1
ATOM 687 O O . HIS A 1 89 ? 10.764 -1.155 3.661 1.00 95.38 89 HIS A O 1
ATOM 693 N N . GLN A 1 90 ? 12.346 -0.853 5.228 1.00 92.44 90 GLN A N 1
ATOM 694 C CA . GLN A 1 90 ? 12.766 0.486 4.782 1.00 92.44 90 GLN A CA 1
ATOM 695 C C . GLN A 1 90 ? 13.747 0.451 3.598 1.00 92.44 90 GLN A C 1
ATOM 697 O O . GLN A 1 90 ? 13.957 1.460 2.936 1.00 92.44 90 GLN A O 1
ATOM 702 N N . HIS A 1 91 ? 14.376 -0.700 3.344 1.00 91.50 91 HIS A N 1
ATOM 703 C CA . HIS A 1 91 ? 15.408 -0.857 2.319 1.00 91.50 91 HIS A CA 1
ATOM 704 C C . HIS A 1 91 ? 15.064 -2.051 1.436 1.00 91.50 91 HIS A C 1
ATOM 706 O O . HIS A 1 91 ? 15.442 -3.185 1.721 1.00 91.50 91 HIS A O 1
ATOM 712 N N . VAL A 1 92 ? 14.303 -1.792 0.375 1.00 88.75 92 VAL A N 1
ATOM 713 C CA . VAL A 1 92 ? 13.787 -2.851 -0.498 1.00 88.75 92 VAL A CA 1
ATOM 714 C C . VAL A 1 92 ? 14.764 -3.197 -1.625 1.00 88.75 92 VAL A C 1
ATOM 716 O O . VAL A 1 92 ? 14.804 -4.350 -2.042 1.00 88.75 92 VAL A O 1
ATOM 719 N N . ASN A 1 93 ? 15.585 -2.248 -2.097 1.00 85.25 93 ASN A N 1
ATOM 720 C CA . ASN A 1 93 ? 16.629 -2.456 -3.120 1.00 85.25 93 ASN A CA 1
ATOM 721 C C . ASN A 1 93 ? 16.156 -3.267 -4.348 1.00 85.25 93 ASN A C 1
ATOM 723 O O . ASN A 1 93 ? 16.899 -4.074 -4.898 1.00 85.25 93 ASN A O 1
ATOM 727 N N . ASN A 1 94 ? 14.897 -3.085 -4.761 1.00 80.81 94 ASN A N 1
ATOM 728 C CA . ASN A 1 94 ? 14.236 -3.844 -5.829 1.00 80.81 94 ASN A CA 1
ATOM 729 C C . ASN A 1 94 ? 14.100 -5.366 -5.609 1.00 80.81 94 ASN A C 1
ATOM 731 O O . ASN A 1 94 ? 13.758 -6.087 -6.551 1.00 80.81 94 ASN A O 1
ATOM 735 N N . HIS A 1 95 ? 14.272 -5.870 -4.385 1.00 91.94 95 HIS A N 1
ATOM 736 C CA . HIS A 1 95 ? 13.981 -7.262 -4.052 1.00 91.94 95 HIS A CA 1
ATOM 737 C C . HIS A 1 95 ? 12.470 -7.524 -4.069 1.00 91.94 95 HIS A C 1
ATOM 739 O O . HIS A 1 95 ? 11.728 -7.032 -3.218 1.00 91.94 95 HIS A O 1
ATOM 745 N N . VAL A 1 96 ? 12.031 -8.360 -5.014 1.00 94.12 96 VAL A N 1
ATOM 746 C CA . VAL A 1 96 ? 10.623 -8.748 -5.221 1.00 94.12 96 VAL A CA 1
ATOM 747 C C . 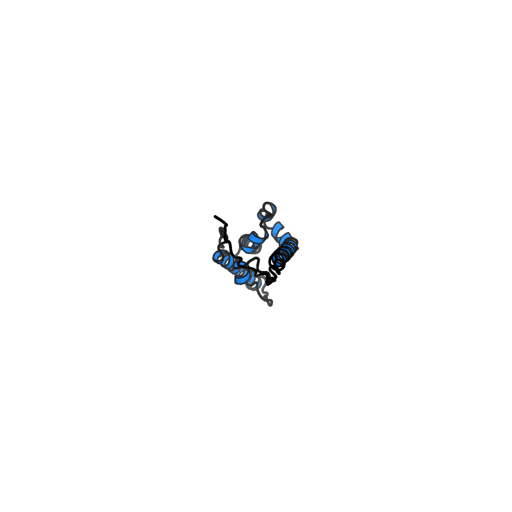VAL A 1 96 ? 9.950 -9.192 -3.919 1.00 94.12 96 VAL A C 1
ATOM 749 O O . VAL A 1 96 ? 8.882 -8.695 -3.578 1.00 94.12 96 VAL A O 1
ATOM 752 N N . ASN A 1 97 ? 10.597 -10.075 -3.153 1.00 95.69 97 ASN A N 1
ATOM 753 C CA . ASN A 1 97 ? 10.023 -10.615 -1.917 1.00 95.69 97 ASN A CA 1
ATOM 754 C C . ASN A 1 97 ? 9.759 -9.523 -0.870 1.00 95.69 97 ASN A C 1
ATOM 756 O O . ASN A 1 97 ? 8.716 -9.542 -0.225 1.00 95.69 97 ASN A O 1
ATOM 760 N N . LEU A 1 98 ? 10.664 -8.544 -0.744 1.00 96.56 98 LEU A N 1
ATOM 761 C CA . LEU A 1 98 ? 10.508 -7.440 0.206 1.00 96.56 98 LEU A CA 1
ATOM 762 C C . LEU A 1 98 ? 9.390 -6.480 -0.222 1.00 96.56 98 LEU A C 1
ATOM 764 O O . LEU A 1 98 ? 8.654 -5.997 0.635 1.00 96.56 98 LEU A O 1
ATOM 768 N N . ARG A 1 99 ? 9.210 -6.251 -1.534 1.00 95.62 99 ARG A N 1
ATOM 769 C CA . ARG A 1 99 ? 8.057 -5.496 -2.059 1.00 95.62 99 ARG A CA 1
ATOM 770 C C . ARG A 1 99 ? 6.743 -6.187 -1.725 1.00 95.62 99 ARG A C 1
ATOM 772 O O . ARG A 1 99 ? 5.850 -5.567 -1.160 1.00 95.62 99 ARG A O 1
ATOM 779 N N . ILE A 1 100 ? 6.642 -7.479 -2.041 1.00 96.69 100 ILE A N 1
ATOM 780 C CA . ILE A 1 100 ? 5.439 -8.278 -1.772 1.00 96.69 100 ILE A CA 1
ATOM 781 C C . ILE A 1 100 ? 5.124 -8.263 -0.275 1.00 96.69 100 ILE A C 1
ATOM 783 O O . ILE A 1 100 ? 3.966 -8.092 0.107 1.00 96.69 100 ILE A O 1
ATOM 787 N N . GLU A 1 101 ? 6.137 -8.397 0.583 1.00 97.19 101 GLU A N 1
ATOM 788 C CA . GLU A 1 101 ? 5.947 -8.329 2.027 1.00 97.19 101 GLU A CA 1
ATOM 789 C C . GLU A 1 101 ? 5.440 -6.949 2.459 1.00 97.19 101 GLU A C 1
ATOM 791 O O . GLU A 1 101 ? 4.396 -6.877 3.101 1.00 97.19 101 GLU A O 1
ATOM 796 N N . ASN A 1 102 ? 6.075 -5.854 2.032 1.00 97.50 102 ASN A N 1
ATOM 797 C CA . ASN A 1 102 ? 5.609 -4.496 2.330 1.00 97.50 102 ASN A CA 1
ATOM 798 C C . ASN A 1 102 ? 4.160 -4.252 1.883 1.00 97.50 102 ASN A C 1
ATOM 800 O O . ASN A 1 102 ? 3.366 -3.691 2.639 1.00 97.50 102 ASN A O 1
ATOM 804 N N . LEU A 1 103 ? 3.789 -4.695 0.681 1.00 97.31 103 LEU A N 1
ATOM 805 C CA . LEU A 1 103 ? 2.420 -4.578 0.173 1.00 97.31 103 LEU A CA 1
ATOM 806 C C . LEU A 1 103 ? 1.439 -5.463 0.958 1.00 97.31 103 LEU A C 1
ATOM 808 O O . LEU A 1 103 ? 0.304 -5.063 1.213 1.00 97.31 103 LEU A O 1
ATOM 812 N N . THR A 1 104 ? 1.872 -6.643 1.406 1.00 97.31 104 THR A N 1
ATOM 813 C CA . THR A 1 104 ? 1.070 -7.522 2.272 1.00 97.31 104 THR A CA 1
ATOM 814 C C . THR A 1 104 ? 0.796 -6.868 3.625 1.00 97.31 104 THR A C 1
ATOM 816 O O . THR A 1 104 ? -0.331 -6.934 4.125 1.00 97.31 104 THR A O 1
ATOM 819 N N . ILE A 1 105 ? 1.809 -6.222 4.212 1.00 97.56 105 ILE A N 1
ATOM 820 C CA . ILE A 1 105 ? 1.685 -5.448 5.455 1.00 97.56 105 ILE A CA 1
ATOM 821 C C . ILE A 1 105 ? 0.652 -4.340 5.272 1.00 97.56 105 ILE A C 1
ATOM 823 O O . ILE A 1 105 ? -0.294 -4.254 6.055 1.00 97.56 105 ILE A O 1
ATOM 827 N N . LEU A 1 106 ? 0.787 -3.570 4.193 1.00 97.50 106 LEU A N 1
ATOM 828 C CA . LEU A 1 106 ? -0.114 -2.475 3.860 1.00 97.50 106 LEU A CA 1
ATOM 829 C C . LEU A 1 106 ? -1.567 -2.950 3.742 1.00 97.50 106 LEU A C 1
ATOM 831 O O . LEU A 1 106 ? -2.455 -2.416 4.404 1.00 97.50 106 LEU A O 1
ATOM 835 N N . VAL A 1 107 ? -1.821 -3.985 2.934 1.00 97.06 107 VAL A N 1
ATOM 836 C CA . VAL A 1 107 ? -3.176 -4.524 2.731 1.00 97.06 107 VAL A CA 1
ATOM 837 C C . VAL A 1 107 ? -3.768 -5.040 4.043 1.00 97.06 107 VAL A C 1
ATOM 839 O O . VAL A 1 107 ? -4.962 -4.860 4.289 1.00 97.06 107 VAL A O 1
ATOM 842 N N . ARG A 1 108 ? -2.959 -5.663 4.908 1.00 96.31 108 ARG A N 1
ATOM 843 C CA . ARG A 1 108 ? -3.412 -6.101 6.233 1.00 96.31 108 ARG A CA 1
ATOM 844 C C . ARG A 1 108 ? -3.797 -4.913 7.110 1.00 96.31 108 ARG A C 1
ATOM 846 O O . ARG A 1 108 ? -4.881 -4.940 7.680 1.00 96.31 108 ARG A O 1
ATOM 853 N N . HIS A 1 109 ? -2.954 -3.885 7.191 1.00 96.62 109 HIS A N 1
ATOM 854 C CA . HIS A 1 109 ? -3.234 -2.694 7.996 1.00 96.62 109 HIS A CA 1
ATOM 855 C C . HIS A 1 109 ? -4.510 -1.998 7.517 1.00 96.62 109 HIS A C 1
ATOM 857 O O . HIS A 1 109 ? -5.398 -1.751 8.329 1.00 96.62 109 HIS A O 1
ATOM 863 N N . ILE A 1 110 ? -4.675 -1.799 6.205 1.00 96.31 110 ILE A N 1
ATOM 864 C CA . ILE A 1 110 ? -5.907 -1.236 5.632 1.00 96.31 110 ILE A CA 1
ATOM 865 C C . ILE A 1 110 ? -7.126 -2.061 6.068 1.00 96.31 110 ILE A C 1
ATOM 867 O O . ILE A 1 110 ? -8.074 -1.507 6.618 1.00 96.31 110 ILE A O 1
ATOM 871 N N . LYS A 1 111 ? -7.104 -3.389 5.897 1.00 96.06 111 LYS A N 1
ATOM 872 C CA . LYS A 1 111 ? -8.220 -4.254 6.322 1.00 96.06 111 LYS A CA 1
ATOM 873 C C . LYS A 1 111 ? -8.545 -4.108 7.803 1.00 96.06 111 LYS A C 1
ATOM 875 O O . LYS A 1 111 ? -9.711 -3.934 8.147 1.00 96.06 111 LYS A O 1
ATOM 880 N N . THR A 1 112 ? -7.528 -4.181 8.658 1.00 95.75 112 THR A N 1
ATOM 881 C CA . THR A 1 112 ? -7.688 -4.064 10.108 1.00 95.75 112 THR A CA 1
ATOM 882 C C . THR A 1 112 ? -8.261 -2.701 10.482 1.00 95.75 112 THR A C 1
ATOM 884 O O . THR A 1 112 ? -9.161 -2.633 11.310 1.00 95.75 112 THR A O 1
ATOM 887 N N . PHE A 1 113 ? -7.826 -1.621 9.831 1.00 97.12 113 PHE A N 1
ATOM 888 C CA . PHE A 1 113 ? -8.373 -0.287 10.062 1.00 97.12 113 PHE A CA 1
ATOM 889 C C . PHE A 1 113 ? -9.871 -0.213 9.729 1.00 97.12 113 PHE A C 1
ATOM 891 O O . PHE A 1 113 ? -10.668 0.228 10.557 1.00 97.12 113 PHE A O 1
ATOM 898 N N . TYR A 1 114 ? -10.280 -0.716 8.560 1.00 97.25 114 TYR A N 1
ATOM 899 C CA . TYR A 1 114 ? -11.698 -0.761 8.187 1.00 97.25 114 TYR A CA 1
ATOM 900 C C . TYR A 1 114 ? -12.529 -1.596 9.167 1.00 97.25 114 TYR A C 1
ATOM 902 O O . TYR A 1 114 ? -13.582 -1.151 9.620 1.00 97.25 114 TYR A O 1
ATOM 910 N N . GLN A 1 115 ? -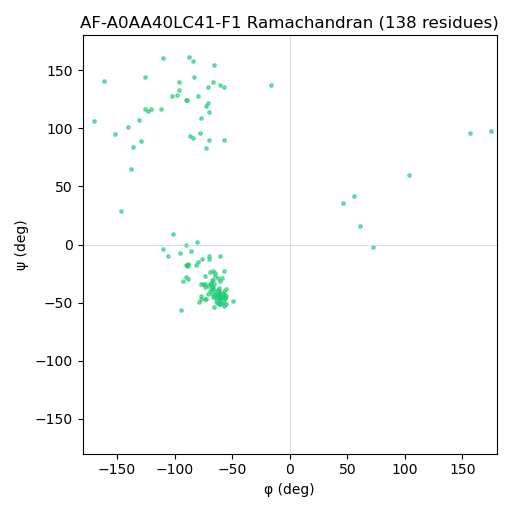12.046 -2.783 9.526 1.00 96.19 115 GLN A N 1
ATOM 911 C CA . GLN A 1 115 ? -12.797 -3.711 10.366 1.00 96.19 115 GLN A CA 1
ATOM 912 C C . GLN A 1 115 ? -12.869 -3.259 11.827 1.00 96.19 115 GLN A C 1
ATOM 914 O O . GLN A 1 115 ? -13.946 -3.268 12.415 1.00 96.19 115 GLN A O 1
ATOM 919 N N . GLU A 1 116 ? -11.746 -2.853 12.416 1.00 95.62 116 GLU A N 1
ATOM 920 C CA . GLU A 1 116 ? -11.657 -2.593 13.855 1.00 95.62 116 GLU A CA 1
ATOM 921 C C . GLU A 1 116 ? -11.932 -1.130 14.221 1.00 95.62 116 GLU A C 1
ATOM 923 O O . GLU A 1 116 ? -12.485 -0.874 15.290 1.00 95.62 116 GLU A O 1
ATOM 928 N N . VAL A 1 117 ? -11.593 -0.164 13.355 1.00 96.19 117 VAL A N 1
ATOM 929 C CA . VAL A 1 117 ? -11.821 1.273 13.623 1.00 96.19 117 VAL A CA 1
ATOM 930 C C . VAL A 1 117 ? -13.126 1.742 13.029 1.00 96.19 117 VAL A C 1
ATOM 932 O O . VAL A 1 117 ? -13.969 2.279 13.741 1.00 96.19 117 VAL A O 1
ATOM 935 N N . LEU A 1 118 ? -13.287 1.554 11.720 1.00 97.75 118 LEU A N 1
ATOM 936 C CA . LEU A 1 118 ? -14.452 2.074 11.011 1.00 97.75 118 LEU A CA 1
ATOM 937 C C . LEU A 1 118 ? -15.686 1.191 11.197 1.00 97.75 118 LEU A C 1
ATOM 939 O O . LEU A 1 118 ? -16.789 1.646 10.905 1.00 97.75 118 LEU A O 1
ATOM 943 N N . GLN A 1 119 ? -15.511 -0.044 11.684 1.00 97.94 119 GLN A N 1
ATOM 944 C CA . GLN A 1 119 ? -16.577 -1.042 11.805 1.00 97.94 119 GLN A CA 1
ATOM 945 C C . GLN A 1 119 ? -17.263 -1.298 10.448 1.00 97.94 119 GLN A C 1
ATOM 947 O O . GLN A 1 119 ? -18.485 -1.397 10.345 1.00 97.94 119 GLN A O 1
ATOM 952 N N . GLN A 1 120 ? -16.458 -1.382 9.382 1.00 96.44 120 GLN A N 1
ATOM 953 C CA . GLN A 1 120 ? -16.894 -1.554 7.996 1.00 96.44 120 GLN A CA 1
ATOM 954 C C . GLN A 1 120 ? -16.218 -2.763 7.341 1.00 96.44 120 GLN A C 1
ATOM 956 O O . GLN A 1 120 ? -15.043 -3.052 7.571 1.00 96.44 120 GLN A O 1
ATOM 961 N N . LEU A 1 121 ? -16.960 -3.459 6.474 1.00 93.31 121 LEU A N 1
ATOM 962 C CA . LEU A 1 121 ? -16.443 -4.585 5.698 1.00 93.31 121 LEU A CA 1
ATOM 963 C C . LEU A 1 121 ? -16.055 -4.144 4.282 1.00 93.31 121 LEU A C 1
ATOM 965 O O . LEU A 1 121 ? -16.864 -3.574 3.553 1.00 93.31 121 LEU A O 1
ATOM 969 N N . ILE A 1 122 ? -14.835 -4.483 3.867 1.00 93.88 122 ILE A N 1
ATOM 970 C CA . ILE A 1 122 ? -14.393 -4.340 2.478 1.00 93.88 122 ILE A CA 1
ATOM 971 C C . ILE A 1 122 ? -15.002 -5.492 1.665 1.00 93.88 122 ILE A C 1
ATOM 973 O O . ILE A 1 122 ? -14.609 -6.643 1.836 1.00 93.88 122 ILE A O 1
ATOM 977 N N . VAL A 1 123 ? -15.969 -5.181 0.798 1.00 94.38 123 VAL A N 1
ATOM 978 C CA . VAL A 1 123 ? -16.691 -6.166 -0.040 1.00 94.38 123 VAL A CA 1
ATOM 979 C C . VAL A 1 123 ? -16.113 -6.326 -1.450 1.00 94.38 123 VAL A C 1
ATOM 981 O O . VAL A 1 123 ? -16.540 -7.195 -2.204 1.00 94.38 123 VAL A O 1
ATOM 984 N N . MET A 1 124 ? -15.149 -5.484 -1.815 1.00 93.75 124 MET A N 1
ATOM 985 C CA . MET A 1 124 ? -14.457 -5.542 -3.101 1.00 93.75 124 MET A CA 1
ATOM 986 C C . MET A 1 124 ? -13.253 -6.491 -3.057 1.00 93.75 124 MET A C 1
ATOM 988 O O . MET A 1 124 ? -12.726 -6.804 -1.986 1.00 93.75 124 MET A O 1
ATOM 992 N N . SER A 1 125 ? -12.786 -6.913 -4.234 1.00 91.94 125 SER A N 1
ATOM 993 C CA . SER A 1 125 ? -11.516 -7.624 -4.360 1.00 91.94 125 SER A CA 1
ATOM 994 C C . SER A 1 125 ? -10.370 -6.745 -3.875 1.00 91.94 125 SER A C 1
ATOM 996 O O . SER A 1 125 ? -10.299 -5.552 -4.168 1.00 91.94 125 SER A O 1
ATOM 998 N N . LEU A 1 126 ? -9.461 -7.350 -3.126 1.00 91.62 126 LEU A N 1
ATOM 999 C CA . LEU A 1 126 ? -8.285 -6.660 -2.620 1.00 91.62 126 LEU A CA 1
ATOM 1000 C C . LEU A 1 126 ? -7.189 -6.656 -3.685 1.00 91.62 126 LEU A C 1
ATOM 1002 O O . LEU A 1 126 ? -7.194 -7.537 -4.546 1.00 91.62 126 LEU A O 1
ATOM 1006 N N . PRO A 1 127 ? -6.235 -5.716 -3.608 1.00 92.12 127 PRO A N 1
ATOM 1007 C CA . PRO A 1 127 ? -5.101 -5.698 -4.519 1.00 92.12 127 PRO A CA 1
ATOM 1008 C C . PRO A 1 127 ? -4.320 -7.015 -4.464 1.00 92.12 127 PRO A C 1
ATOM 1010 O O . PRO A 1 127 ? -4.023 -7.518 -3.374 1.00 92.12 127 PRO A O 1
ATOM 1013 N N . ASP A 1 128 ? -3.955 -7.546 -5.630 1.00 93.62 128 ASP A N 1
ATOM 1014 C CA . ASP A 1 128 ? -3.051 -8.689 -5.726 1.00 93.62 128 ASP A CA 1
ATOM 1015 C C . ASP A 1 128 ? -1.607 -8.219 -5.515 1.00 93.62 128 ASP A C 1
ATOM 1017 O O . ASP A 1 128 ? -0.920 -7.739 -6.419 1.00 93.62 128 ASP A O 1
ATOM 1021 N N . VAL A 1 129 ? -1.148 -8.346 -4.271 1.00 94.75 129 VAL A N 1
ATOM 1022 C CA . VAL A 1 129 ? 0.199 -7.937 -3.858 1.00 94.75 129 VAL A CA 1
ATOM 1023 C C . VAL A 1 129 ? 1.301 -8.750 -4.537 1.00 94.75 129 VAL A C 1
ATOM 1025 O O . VAL A 1 129 ? 2.421 -8.255 -4.663 1.00 94.75 129 VAL A O 1
ATOM 1028 N N . PHE A 1 130 ? 1.007 -9.980 -4.976 1.00 93.06 130 PHE A N 1
ATOM 1029 C CA . PHE A 1 130 ? 1.975 -10.819 -5.671 1.00 93.06 130 PHE A CA 1
ATOM 1030 C C . PHE A 1 130 ? 2.192 -10.306 -7.091 1.00 93.06 130 PHE A C 1
ATOM 1032 O O . PHE A 1 130 ? 3.341 -10.120 -7.488 1.00 93.06 130 PHE A O 1
ATOM 1039 N N . MET A 1 131 ? 1.107 -10.013 -7.813 1.00 90.75 131 MET A N 1
ATOM 1040 C CA . MET A 1 131 ? 1.182 -9.444 -9.161 1.00 90.75 131 MET A CA 1
ATOM 1041 C C . MET A 1 131 ? 1.906 -8.095 -9.155 1.00 90.75 131 MET A C 1
ATOM 1043 O O . MET A 1 131 ? 2.915 -7.944 -9.842 1.00 90.75 131 MET A O 1
ATOM 1047 N N . ILE A 1 132 ? 1.489 -7.169 -8.283 1.00 90.75 132 ILE A N 1
ATOM 1048 C CA . ILE A 1 132 ? 2.100 -5.832 -8.170 1.00 90.75 132 ILE A CA 1
ATOM 1049 C C . ILE A 1 132 ? 3.589 -5.928 -7.798 1.00 90.75 132 ILE A C 1
ATOM 1051 O O . ILE A 1 132 ? 4.430 -5.214 -8.341 1.00 90.75 132 ILE A O 1
ATOM 1055 N N . GLY A 1 133 ? 3.937 -6.803 -6.850 1.00 90.12 133 GLY A N 1
ATOM 1056 C CA . GLY A 1 133 ? 5.307 -6.910 -6.358 1.00 90.12 133 GLY A CA 1
ATOM 1057 C C . GLY A 1 133 ? 6.258 -7.624 -7.322 1.00 90.12 133 GLY A C 1
ATOM 1058 O O . GLY A 1 133 ? 7.443 -7.273 -7.368 1.00 90.12 133 GLY A O 1
ATOM 1059 N N . LYS A 1 134 ? 5.773 -8.620 -8.073 1.00 90.06 134 LYS A N 1
ATOM 1060 C CA . LYS A 1 134 ? 6.585 -9.445 -8.978 1.00 90.06 134 LYS A CA 1
ATOM 1061 C C . LYS A 1 134 ? 6.886 -8.737 -10.288 1.00 90.06 134 LYS A C 1
ATOM 1063 O O . LYS A 1 134 ? 8.054 -8.695 -10.672 1.00 90.06 134 LYS A O 1
ATOM 1068 N N . ASP A 1 135 ? 5.862 -8.191 -10.930 1.00 84.75 135 ASP A N 1
ATOM 1069 C CA . ASP A 1 135 ? 6.001 -7.525 -12.216 1.00 84.75 135 ASP A CA 1
ATOM 1070 C C . ASP A 1 135 ? 5.204 -6.215 -12.227 1.00 84.75 135 ASP A C 1
ATOM 1072 O O . ASP A 1 135 ? 4.056 -6.173 -12.666 1.00 84.75 135 ASP A O 1
ATOM 1076 N N . PRO A 1 136 ? 5.798 -5.127 -11.716 1.00 80.88 136 PRO A N 1
ATOM 1077 C CA . PRO A 1 136 ? 5.089 -3.865 -11.586 1.00 80.88 136 PRO A CA 1
ATOM 1078 C C . PRO A 1 136 ? 4.791 -3.184 -12.924 1.00 80.88 136 PRO A C 1
ATOM 1080 O O . PRO A 1 136 ? 4.058 -2.211 -12.936 1.00 80.88 136 PRO A O 1
ATOM 1083 N N . LEU A 1 137 ? 5.347 -3.644 -14.049 1.00 80.06 137 LEU A N 1
ATOM 1084 C CA . LEU A 1 137 ? 5.087 -3.050 -15.367 1.00 80.06 137 LEU A CA 1
ATOM 1085 C C . LEU A 1 137 ? 4.242 -3.959 -16.271 1.00 80.06 137 LEU A C 1
ATOM 1087 O O . LEU A 1 137 ? 3.839 -3.541 -17.356 1.00 80.06 137 LEU A O 1
ATOM 1091 N N . SER A 1 138 ? 3.919 -5.166 -15.804 1.00 66.75 138 SER A N 1
ATOM 1092 C CA . SER A 1 138 ? 2.939 -6.062 -16.409 1.00 66.75 138 SER A CA 1
ATOM 1093 C C . SER A 1 138 ? 1.529 -5.525 -16.161 1.00 66.75 138 SER A C 1
ATOM 1095 O O . SER A 1 138 ? 0.847 -5.918 -15.216 1.00 66.75 138 SER A O 1
ATOM 1097 N N . GLY A 1 139 ? 1.089 -4.591 -17.002 1.00 56.16 139 GLY A N 1
ATOM 1098 C CA . GLY A 1 139 ? -0.327 -4.262 -17.126 1.00 56.16 139 GLY A CA 1
ATOM 1099 C C . GLY A 1 139 ? -1.066 -5.418 -17.798 1.00 56.16 139 GLY A C 1
ATOM 1100 O O . GLY A 1 139 ? -1.153 -5.436 -19.023 1.00 56.16 139 GLY A O 1
ATOM 1101 N N . GLU A 1 140 ? -1.560 -6.372 -17.008 1.00 43.97 140 GLU A N 1
ATOM 1102 C CA . GLU A 1 140 ? -2.639 -7.284 -17.423 1.00 43.97 140 GLU A CA 1
ATOM 1103 C C . GLU A 1 140 ? -4.008 -6.717 -17.035 1.00 43.97 140 GLU A C 1
ATOM 1105 O O . GLU A 1 140 ? -4.140 -6.182 -15.907 1.00 43.97 140 GLU A O 1
#

Sequence (140 aa):
MRGAELVGTETVGPEPVCAAMDGGHSLRIDVTVWKLMELFLQSLLVAWVKTLSPVASGKEDNLYMHLVDGILLNQVMLEIDPRPNQRFHQHVNNHVNLRIENLTILVRHIKTFYQEVLQQLIVMSLPDVFMIGKDPLSGE

Foldseek 3Di:
DDDDDDDDDDDDDDDPPPPDPDPDPPVVLVVVLVVVVVVVCVDPVVVVLCVQDVVCVPCVVPSLVVVQQLLSLVSSLCVVPVPDPDDADPCCVLPLVSSLVSVVVNQVSVQCCCCVPVVHHDPDDDDPSNCSSVDVSPPD

Secondary structure (DSSP, 8-state):
----------------------SSSHHHHHHHHHHHHHHHHTSHHHHHHHHH-THHHH-GGGHHHHHHTSHHHHHHHHHH---------S--TT-HHHHHHHHHHHHHHHHHIIIIIS-----SPPP-HHHHHH-TT---